Protein AF-A0A284VSB6-F1 (afdb_monomer)

pLDDT: mean 81.26, std 12.09, range [43.88, 97.62]

Foldseek 3Di:
DPDDDDDDDDDDPVVVVVLVVVDDPPDDSVVSVCVVPPDPPVVVVVVPDDDDPVVVVVVVVVVPDDDD

Radius of gyration: 19.4 Å; Cα contacts (8 Å, |Δi|>4): 12; chains: 1; bounding box: 54×34×33 Å

Mean predicted aligned error: 12.64 Å

Organism: NCBI:txid1392998

InterPro domains:
  IPR003847 Putative antitoxin [PF02697] (7-65)

Solvent-accessible surface area (backbone atoms only — not comparable to full-atom values): 4582 Å² total; per-residue (Å²): 131,87,75,81,83,83,79,91,83,89,72,56,69,70,57,51,52,58,51,56,77,70,52,52,98,91,55,54,72,66,55,51,51,51,63,73,66,52,77,76,57,60,65,60,52,60,71,69,49,78,92,46,71,69,60,51,52,53,52,50,57,57,69,69,49,76,82,129

Secondary structure (DSSP, 8-state):
------------HHHHHHHHHH--TT--HHHHHHHHH----HHHHHHHSPP-HHHHHHHHHHHTS---

Sequence (68 aa):
MKGMAIKTITISLEAYEKLLAKKTAKESFTDVILKLTKKKDTLAYIRSLKPSTELANNIENVMKKPGG

Structure (mmCIF, N/CA/C/O backbone):
data_AF-A0A284VSB6-F1
#
_entry.id   AF-A0A284VSB6-F1
#
loop_
_atom_site.group_PDB
_atom_site.id
_atom_site.type_symbol
_atom_site.label_atom_id
_atom_site.label_alt_id
_atom_site.label_comp_id
_atom_site.label_asym_id
_atom_site.label_entity_id
_atom_site.label_seq_id
_atom_site.pdbx_PDB_ins_code
_atom_site.Cartn_x
_atom_site.Cartn_y
_atom_site.Cartn_z
_atom_site.occupancy
_atom_site.B_iso_or_equiv
_atom_site.auth_seq_id
_atom_site.auth_comp_id
_atom_site.auth_asym_id
_atom_site.auth_atom_id
_atom_site.pdbx_PDB_model_num
ATOM 1 N N . MET A 1 1 ? -24.578 4.863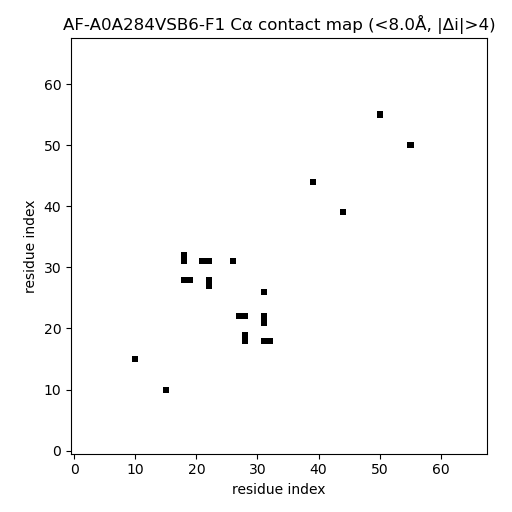 -10.830 1.00 43.88 1 MET A N 1
ATOM 2 C CA . MET A 1 1 ? -23.404 4.848 -9.924 1.00 43.88 1 MET A CA 1
ATOM 3 C C . MET A 1 1 ? -22.690 3.515 -10.099 1.00 43.88 1 MET A C 1
ATOM 5 O O . MET A 1 1 ? -23.341 2.487 -9.976 1.00 43.88 1 MET A O 1
ATOM 9 N N . LYS A 1 2 ? -21.403 3.500 -10.469 1.00 54.97 2 LYS A N 1
ATOM 10 C CA . LYS A 1 2 ? -20.637 2.250 -10.616 1.00 54.97 2 LYS A CA 1
ATOM 11 C C . LYS A 1 2 ? -20.312 1.733 -9.209 1.00 54.97 2 LYS A C 1
ATOM 13 O O . LYS A 1 2 ? -19.541 2.375 -8.506 1.00 54.97 2 LYS A O 1
ATOM 18 N N . GLY A 1 3 ? -20.943 0.641 -8.776 1.00 56.12 3 GLY A N 1
ATOM 19 C CA . GLY A 1 3 ? -20.656 0.025 -7.476 1.00 56.12 3 GLY A CA 1
ATOM 20 C C . GLY A 1 3 ? -19.194 -0.417 -7.404 1.00 56.12 3 GLY A C 1
ATOM 21 O O . GLY A 1 3 ? -18.679 -1.011 -8.354 1.00 56.12 3 GLY A O 1
ATOM 22 N N . MET A 1 4 ? -18.505 -0.088 -6.309 1.00 73.25 4 MET A N 1
ATOM 23 C CA . MET A 1 4 ? -17.113 -0.486 -6.110 1.00 73.25 4 MET A CA 1
ATOM 24 C C . MET A 1 4 ? -17.088 -1.996 -5.863 1.00 73.25 4 MET A C 1
ATOM 26 O O . MET A 1 4 ? -17.565 -2.465 -4.834 1.00 73.25 4 MET A O 1
ATOM 30 N N . ALA A 1 5 ? -16.603 -2.766 -6.836 1.00 83.62 5 ALA A N 1
ATOM 31 C CA . ALA A 1 5 ? -16.527 -4.214 -6.710 1.00 83.62 5 ALA A CA 1
ATOM 32 C C . ALA A 1 5 ? -15.609 -4.577 -5.533 1.00 83.62 5 ALA A C 1
ATOM 34 O O . ALA A 1 5 ? -14.412 -4.291 -5.565 1.00 83.62 5 ALA A O 1
ATOM 35 N N . ILE A 1 6 ? -16.175 -5.201 -4.502 1.00 84.94 6 ILE A N 1
ATOM 36 C CA . ILE A 1 6 ? -15.414 -5.699 -3.358 1.00 84.94 6 ILE A CA 1
ATOM 37 C C . ILE A 1 6 ? -14.871 -7.076 -3.729 1.00 84.94 6 ILE A C 1
ATOM 39 O O . ILE A 1 6 ? -15.606 -7.946 -4.196 1.00 84.94 6 ILE A O 1
ATOM 43 N N . LYS A 1 7 ? -13.568 -7.266 -3.540 1.00 86.06 7 LYS A N 1
ATOM 44 C CA . LYS A 1 7 ? -12.904 -8.561 -3.678 1.00 86.06 7 LYS A CA 1
ATOM 45 C C . LYS A 1 7 ? -12.208 -8.883 -2.365 1.00 86.06 7 LYS A C 1
ATOM 47 O O . LYS A 1 7 ? -11.518 -8.029 -1.815 1.00 86.06 7 LYS A O 1
ATOM 52 N N . THR A 1 8 ? -12.376 -10.113 -1.901 1.00 91.88 8 THR A N 1
ATOM 53 C CA . THR A 1 8 ? -11.680 -10.639 -0.726 1.00 91.88 8 THR A CA 1
ATOM 54 C C . THR A 1 8 ? -10.449 -11.404 -1.1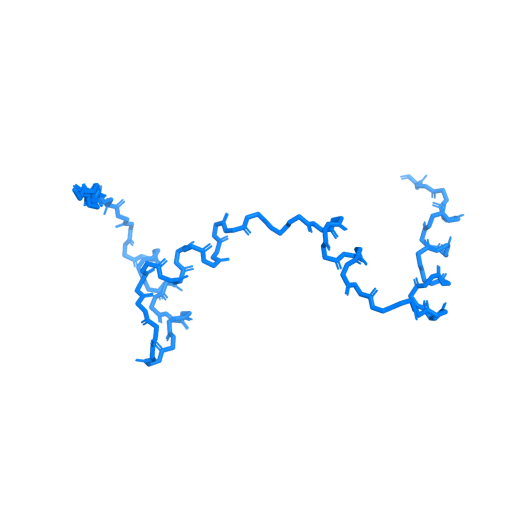84 1.00 91.88 8 THR A C 1
ATOM 56 O O . THR A 1 8 ? -10.525 -12.182 -2.135 1.00 91.88 8 THR A O 1
ATOM 59 N N . ILE A 1 9 ? -9.322 -11.185 -0.512 1.00 89.69 9 ILE A N 1
ATOM 60 C CA . ILE A 1 9 ? -8.100 -11.965 -0.705 1.00 89.69 9 ILE A CA 1
ATOM 61 C C . ILE A 1 9 ? -7.680 -12.568 0.631 1.00 89.69 9 ILE A C 1
ATOM 63 O O . ILE A 1 9 ? -7.794 -11.921 1.672 1.00 89.69 9 ILE A O 1
ATOM 67 N N . THR A 1 10 ? -7.180 -13.796 0.589 1.00 94.75 10 THR A N 1
ATOM 68 C CA . THR A 1 10 ? -6.557 -14.452 1.739 1.00 94.75 10 THR A CA 1
ATOM 69 C C . THR A 1 10 ? -5.049 -14.329 1.595 1.00 94.75 10 THR A C 1
ATOM 71 O O . THR A 1 10 ? -4.504 -14.585 0.522 1.00 94.75 10 THR A O 1
ATOM 74 N N . ILE A 1 11 ? -4.376 -13.920 2.665 1.00 93.19 11 ILE A N 1
ATOM 75 C CA . ILE A 1 11 ? -2.922 -13.753 2.709 1.00 93.19 11 ILE A CA 1
ATOM 76 C C . ILE A 1 11 ? -2.362 -14.476 3.931 1.00 93.19 11 ILE A C 1
ATOM 78 O O . ILE A 1 11 ? -3.086 -14.713 4.898 1.00 93.19 11 ILE A O 1
ATOM 8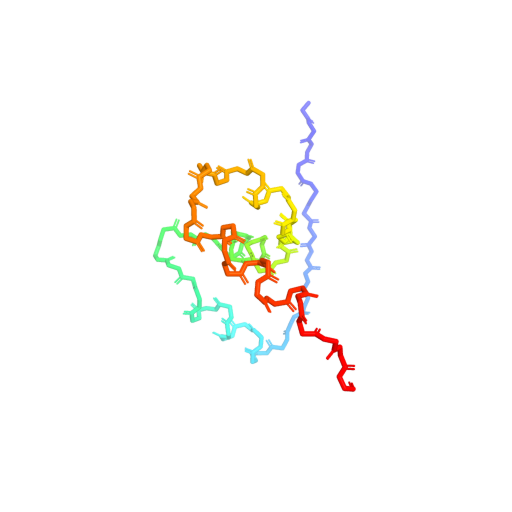2 N N . SER A 1 12 ? -1.077 -14.828 3.891 1.00 97.62 12 SER A N 1
ATOM 83 C CA . SER A 1 12 ? -0.398 -15.364 5.070 1.00 97.62 12 SER A CA 1
ATOM 84 C C . SER A 1 12 ? -0.309 -14.309 6.175 1.00 97.62 12 SER A C 1
ATOM 86 O O . SER A 1 12 ? -0.326 -13.102 5.908 1.00 97.62 12 SER A O 1
ATOM 88 N N . LEU A 1 13 ? -0.159 -14.766 7.420 1.00 97.31 13 LEU A N 1
ATOM 89 C CA . LEU A 1 13 ? 0.073 -13.881 8.562 1.00 97.31 13 LEU A CA 1
ATOM 90 C C . LEU A 1 13 ? 1.317 -13.003 8.346 1.00 97.31 13 LEU A C 1
ATOM 92 O O . LEU A 1 13 ? 1.257 -11.793 8.536 1.00 97.31 13 LEU A O 1
ATOM 96 N N . GLU A 1 14 ? 2.400 -13.584 7.830 1.00 97.31 14 GLU A N 1
ATOM 97 C CA . GLU A 1 14 ? 3.629 -12.852 7.499 1.00 97.31 14 GLU A CA 1
ATOM 98 C C . GLU A 1 14 ? 3.374 -11.702 6.505 1.00 97.31 14 GLU A C 1
ATOM 100 O O . GLU A 1 14 ? 3.897 -10.595 6.652 1.00 97.31 14 GLU A O 1
ATOM 105 N N . ALA A 1 15 ? 2.550 -11.934 5.477 1.00 93.31 15 ALA A N 1
ATOM 106 C CA . ALA A 1 15 ? 2.203 -10.895 4.513 1.00 93.31 15 ALA A CA 1
ATOM 107 C C . ALA A 1 15 ? 1.365 -9.781 5.159 1.00 93.31 15 ALA A C 1
ATOM 109 O O . ALA A 1 15 ? 1.597 -8.604 4.878 1.00 93.31 15 ALA A O 1
ATOM 110 N N . TYR A 1 16 ? 0.433 -10.136 6.048 1.00 94.81 16 TYR A N 1
ATOM 111 C CA . TYR A 1 16 ? -0.338 -9.167 6.824 1.00 94.81 16 TYR A CA 1
ATOM 112 C C . TYR A 1 16 ? 0.569 -8.288 7.698 1.00 94.81 16 TYR A C 1
ATOM 114 O O . TYR A 1 16 ? 0.466 -7.063 7.644 1.00 94.81 16 TYR A O 1
ATOM 122 N N . GLU A 1 17 ? 1.505 -8.883 8.437 1.00 95.88 17 GLU A N 1
ATOM 123 C CA . GLU A 1 17 ? 2.447 -8.155 9.297 1.00 95.88 17 GLU A CA 1
ATOM 124 C C . GLU A 1 17 ? 3.333 -7.196 8.492 1.00 95.88 17 GLU A C 1
ATOM 126 O O . GLU A 1 17 ? 3.507 -6.033 8.866 1.00 95.88 17 GLU A O 1
ATOM 131 N N . LYS A 1 18 ? 3.824 -7.634 7.325 1.00 93.88 18 LYS A N 1
ATOM 132 C CA . LYS A 1 18 ? 4.591 -6.776 6.407 1.00 93.88 18 LYS A CA 1
ATOM 133 C C . LYS A 1 18 ? 3.771 -5.601 5.872 1.00 93.88 18 LYS A C 1
ATOM 135 O O . LYS A 1 18 ? 4.329 -4.520 5.672 1.00 93.88 18 LYS A O 1
ATOM 140 N N . LEU A 1 19 ? 2.477 -5.793 5.613 1.00 92.44 19 LEU A N 1
ATOM 141 C CA . LEU A 1 19 ? 1.579 -4.706 5.211 1.00 92.44 19 LEU A CA 1
ATOM 142 C C . LEU A 1 19 ? 1.325 -3.744 6.375 1.00 92.44 19 LEU A C 1
ATOM 144 O O . LEU A 1 19 ? 1.389 -2.531 6.182 1.00 92.44 19 LEU A O 1
ATOM 148 N N . LEU A 1 20 ? 1.097 -4.275 7.578 1.00 93.12 20 LEU A N 1
ATOM 149 C CA . LEU A 1 20 ? 0.861 -3.489 8.786 1.00 93.12 20 LEU A CA 1
ATOM 150 C C . LEU A 1 20 ? 2.060 -2.591 9.115 1.00 93.12 20 LEU A C 1
ATOM 152 O O . LEU A 1 20 ? 1.877 -1.401 9.350 1.00 93.12 20 LEU A O 1
ATOM 156 N N . ALA A 1 21 ? 3.283 -3.120 9.032 1.00 92.50 21 ALA A N 1
ATOM 157 C CA . ALA A 1 21 ? 4.511 -2.360 9.272 1.00 92.50 21 ALA A CA 1
ATOM 158 C C . ALA A 1 21 ? 4.723 -1.197 8.282 1.00 92.50 21 ALA A C 1
ATOM 160 O O . ALA A 1 21 ? 5.443 -0.246 8.579 1.00 92.50 21 ALA A O 1
ATOM 161 N N . LYS A 1 22 ? 4.117 -1.264 7.089 1.00 88.31 22 LYS A N 1
ATOM 162 C CA . LYS A 1 22 ? 4.206 -0.213 6.061 1.00 88.31 22 LYS A CA 1
ATOM 163 C C . LYS A 1 22 ? 3.096 0.832 6.162 1.00 88.31 22 LYS A C 1
ATOM 165 O O . LYS A 1 22 ? 3.226 1.889 5.548 1.00 88.31 22 LYS A O 1
ATOM 170 N N . LYS A 1 23 ? 2.019 0.534 6.889 1.00 90.00 23 LYS A N 1
ATOM 171 C CA . LYS A 1 23 ? 0.825 1.370 6.986 1.00 90.00 23 LYS A CA 1
ATOM 172 C C . LYS A 1 23 ? 1.075 2.545 7.932 1.00 90.00 23 LYS A C 1
ATOM 174 O O . LYS A 1 23 ? 1.385 2.355 9.104 1.00 90.00 23 LYS A O 1
ATOM 179 N N . THR A 1 24 ? 0.867 3.770 7.458 1.00 86.38 24 THR A N 1
ATOM 180 C CA . THR A 1 24 ? 0.836 4.956 8.328 1.00 86.38 24 THR A CA 1
ATOM 181 C C . THR A 1 24 ? -0.540 5.143 8.988 1.00 86.38 24 THR A C 1
ATOM 183 O O . THR A 1 24 ? -1.556 4.618 8.521 1.00 86.38 24 THR A O 1
ATOM 186 N N . ALA A 1 25 ? -0.612 5.905 10.088 1.00 79.88 25 ALA A N 1
ATOM 187 C CA . ALA A 1 25 ? -1.851 6.090 10.859 1.00 79.88 25 ALA A CA 1
ATOM 188 C C . ALA A 1 25 ? -3.028 6.643 10.028 1.00 79.88 25 ALA A C 1
ATOM 190 O O . ALA A 1 25 ? -4.183 6.372 10.345 1.00 79.88 25 ALA A O 1
ATOM 191 N N . LYS A 1 26 ? -2.736 7.383 8.951 1.00 87.69 26 LYS A N 1
ATOM 192 C CA . LYS A 1 26 ? -3.734 8.019 8.082 1.00 87.69 26 LYS A CA 1
ATOM 193 C C . LYS A 1 26 ? -4.068 7.232 6.808 1.00 87.69 26 LYS A C 1
ATOM 195 O O . LYS A 1 26 ? -4.923 7.691 6.062 1.00 87.69 26 LYS A O 1
ATOM 200 N N . GLU A 1 27 ? -3.426 6.092 6.535 1.00 88.38 27 GLU A N 1
ATOM 201 C CA . GLU A 1 27 ? -3.683 5.321 5.304 1.00 88.38 27 GLU A CA 1
ATOM 202 C C . GLU A 1 27 ? -4.456 4.026 5.567 1.00 88.38 27 GLU A C 1
ATOM 204 O O . GLU A 1 27 ? -4.345 3.424 6.640 1.00 88.38 27 GLU A O 1
ATOM 209 N N . SER A 1 28 ? -5.233 3.584 4.577 1.00 91.56 28 SER A N 1
ATOM 210 C CA . SER A 1 28 ? -5.912 2.286 4.583 1.00 91.56 28 SER A CA 1
ATOM 211 C C . SER A 1 28 ? -5.009 1.179 4.023 1.00 91.56 28 SER A C 1
ATOM 213 O O . SER A 1 28 ? -4.056 1.440 3.293 1.00 91.56 28 SER A O 1
ATOM 215 N N . PHE A 1 29 ? -5.327 -0.090 4.300 1.00 89.75 29 PHE A N 1
ATOM 216 C CA . PHE A 1 29 ? -4.612 -1.214 3.676 1.00 89.75 29 PHE A CA 1
ATOM 217 C C . PHE A 1 29 ? -4.725 -1.215 2.145 1.00 89.75 29 PHE A C 1
ATOM 219 O O . PHE A 1 29 ? -3.782 -1.618 1.466 1.00 89.75 29 PHE A O 1
ATOM 226 N N . THR A 1 30 ? -5.839 -0.723 1.596 1.00 88.81 30 THR A N 1
ATOM 227 C CA . THR A 1 30 ? -6.008 -0.547 0.149 1.00 88.81 30 THR A CA 1
ATOM 228 C C . THR A 1 30 ? -4.954 0.405 -0.412 1.00 88.81 30 THR A C 1
ATOM 230 O O . THR A 1 30 ? -4.348 0.097 -1.437 1.00 88.81 30 THR A O 1
ATOM 233 N N . ASP A 1 31 ? -4.671 1.511 0.280 1.00 89.62 31 ASP A N 1
ATOM 234 C CA . ASP A 1 31 ? -3.659 2.485 -0.145 1.00 89.62 31 ASP A CA 1
ATOM 235 C C . ASP A 1 31 ? -2.255 1.872 -0.141 1.00 89.62 31 ASP A C 1
ATOM 237 O O . ASP A 1 31 ? -1.515 2.027 -1.118 1.00 89.62 31 ASP A O 1
ATOM 241 N N . VAL A 1 32 ? -1.917 1.103 0.905 1.00 91.19 32 VAL A N 1
ATOM 242 C CA . VAL A 1 32 ? -0.644 0.366 0.998 1.00 91.19 32 VAL A CA 1
ATOM 243 C C . VAL A 1 32 ? -0.493 -0.573 -0.201 1.00 91.19 32 VAL A C 1
ATOM 245 O O . VAL A 1 32 ? 0.529 -0.557 -0.890 1.00 91.19 32 VAL A O 1
ATOM 248 N N . ILE A 1 33 ? -1.516 -1.394 -0.468 1.00 89.38 33 ILE A N 1
ATOM 249 C CA . ILE A 1 33 ? -1.500 -2.396 -1.543 1.00 89.38 33 ILE A CA 1
ATOM 250 C C . ILE A 1 33 ? -1.358 -1.711 -2.901 1.00 89.38 33 ILE A C 1
ATOM 252 O O . ILE A 1 33 ? -0.516 -2.112 -3.708 1.00 89.38 33 ILE A O 1
ATOM 256 N N . LEU A 1 34 ? -2.130 -0.654 -3.156 1.00 88.25 34 LEU A N 1
ATOM 257 C CA . LEU A 1 34 ? -2.042 0.100 -4.403 1.00 88.25 34 LEU A CA 1
ATOM 258 C C . LEU A 1 34 ? -0.665 0.740 -4.564 1.00 88.25 34 LEU A C 1
ATOM 260 O O . LEU A 1 34 ? -0.087 0.663 -5.640 1.00 88.25 34 LEU A O 1
ATOM 264 N N . LYS A 1 35 ? -0.085 1.307 -3.504 1.00 86.38 35 LYS A N 1
ATOM 265 C CA . LYS A 1 35 ? 1.262 1.892 -3.537 1.00 86.38 35 LYS A CA 1
ATOM 266 C C . LYS A 1 35 ? 2.345 0.856 -3.846 1.00 86.38 35 LYS A C 1
ATOM 268 O O . LYS A 1 35 ? 3.269 1.166 -4.594 1.00 86.38 35 LYS A O 1
ATOM 273 N N . LEU A 1 36 ? 2.233 -0.351 -3.289 1.00 85.94 36 LEU A N 1
ATOM 274 C CA . LEU A 1 36 ? 3.180 -1.450 -3.514 1.00 85.94 36 LEU A CA 1
ATOM 275 C C . LEU A 1 36 ? 3.061 -2.060 -4.912 1.00 85.94 36 LEU A C 1
ATOM 277 O O . LEU A 1 36 ? 4.065 -2.438 -5.508 1.00 85.94 36 LEU A O 1
ATOM 281 N N . THR A 1 37 ? 1.839 -2.161 -5.430 1.00 83.31 37 THR A N 1
ATOM 282 C CA . THR A 1 37 ? 1.553 -2.789 -6.729 1.00 83.31 37 THR A CA 1
ATOM 283 C C . THR A 1 37 ? 1.580 -1.802 -7.890 1.00 83.31 37 THR A C 1
ATOM 285 O O . THR A 1 37 ? 1.610 -2.217 -9.052 1.00 83.31 37 THR A O 1
ATOM 288 N N . LYS A 1 38 ? 1.609 -0.492 -7.607 1.00 82.31 38 LYS A N 1
ATOM 289 C CA . LYS A 1 38 ? 1.761 0.549 -8.620 1.00 82.31 38 LYS A CA 1
ATOM 290 C C . LYS A 1 38 ? 3.085 0.338 -9.341 1.00 82.31 38 LYS A C 1
ATOM 292 O O . LYS A 1 38 ? 4.156 0.633 -8.810 1.00 82.31 38 LYS A O 1
ATOM 297 N N . LYS A 1 39 ? 3.006 -0.130 -10.588 1.00 69.69 39 LYS A N 1
ATOM 298 C CA . LYS A 1 39 ? 4.144 -0.104 -11.504 1.00 69.69 39 LYS A CA 1
ATOM 299 C C . LYS A 1 39 ? 4.580 1.352 -11.635 1.00 69.69 39 LYS A C 1
ATOM 301 O O . LYS A 1 39 ? 3.833 2.186 -12.145 1.00 69.69 39 LYS A O 1
ATOM 306 N N . LYS A 1 40 ? 5.768 1.672 -11.121 1.00 65.50 40 LYS A N 1
ATOM 307 C CA . LYS A 1 40 ? 6.413 2.943 -11.433 1.00 65.50 40 LYS A CA 1
ATOM 308 C C . LYS A 1 40 ? 6.797 2.865 -12.902 1.00 65.50 40 LYS A C 1
ATOM 310 O O . LYS A 1 40 ? 7.706 2.120 -13.251 1.00 65.50 40 LYS A O 1
ATOM 315 N N . ASP A 1 41 ? 6.082 3.595 -13.748 1.00 71.31 41 ASP A N 1
ATOM 316 C CA . ASP A 1 41 ? 6.577 3.891 -15.085 1.00 71.31 41 ASP A CA 1
ATOM 317 C C . ASP A 1 41 ? 7.788 4.812 -14.903 1.00 71.31 41 ASP A C 1
ATOM 319 O O . ASP A 1 41 ? 7.671 6.020 -14.688 1.00 71.31 41 ASP A O 1
ATOM 323 N N . THR A 1 42 ? 8.964 4.193 -14.856 1.00 67.81 42 THR A N 1
ATOM 324 C CA . THR A 1 42 ? 10.248 4.865 -14.664 1.00 67.81 42 THR A CA 1
ATOM 325 C C . THR A 1 42 ? 10.485 5.905 -15.750 1.00 67.81 42 THR A C 1
ATOM 327 O O . THR A 1 42 ? 11.028 6.964 -15.452 1.00 67.81 42 THR A O 1
ATOM 330 N N . LEU A 1 43 ? 10.002 5.666 -16.973 1.00 68.75 43 LEU A N 1
ATOM 331 C CA . LEU A 1 43 ? 10.077 6.629 -18.068 1.00 68.75 43 LEU A CA 1
ATOM 332 C C . LEU A 1 43 ? 9.165 7.828 -17.813 1.00 68.75 43 LEU A C 1
ATOM 334 O O . LEU A 1 43 ? 9.588 8.963 -18.018 1.00 68.75 43 LEU A O 1
ATOM 338 N N . ALA A 1 44 ? 7.938 7.614 -17.332 1.00 72.19 44 ALA A N 1
ATOM 339 C CA . ALA A 1 44 ? 7.059 8.718 -16.940 1.00 72.19 44 ALA A CA 1
ATOM 340 C C . ALA A 1 44 ? 7.643 9.538 -15.778 1.00 72.19 44 ALA A C 1
ATOM 342 O O . ALA A 1 44 ? 7.572 10.766 -15.798 1.00 72.19 44 ALA A O 1
ATOM 343 N N . TYR A 1 45 ? 8.273 8.880 -14.799 1.00 70.62 45 TYR A N 1
ATOM 344 C CA . TYR A 1 45 ? 8.966 9.566 -13.710 1.00 70.62 45 TYR A CA 1
ATOM 345 C C . TYR A 1 45 ? 10.130 10.417 -14.230 1.00 70.62 45 TYR A C 1
ATOM 347 O O . TYR A 1 45 ? 10.163 11.610 -13.941 1.00 70.62 45 TYR A O 1
ATOM 355 N N . ILE A 1 46 ? 11.015 9.855 -15.060 1.00 71.62 46 ILE A N 1
ATOM 356 C CA . ILE A 1 46 ? 12.137 10.584 -15.674 1.00 71.62 46 ILE A CA 1
ATOM 357 C C . ILE A 1 46 ? 11.638 11.790 -16.480 1.00 71.62 46 ILE A C 1
ATOM 359 O O . ILE A 1 46 ? 12.183 12.879 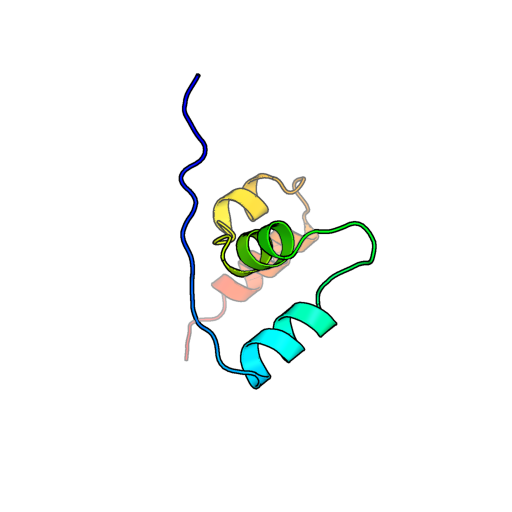-16.338 1.00 71.62 46 ILE A O 1
ATOM 363 N N . ARG A 1 47 ? 10.560 11.634 -17.262 1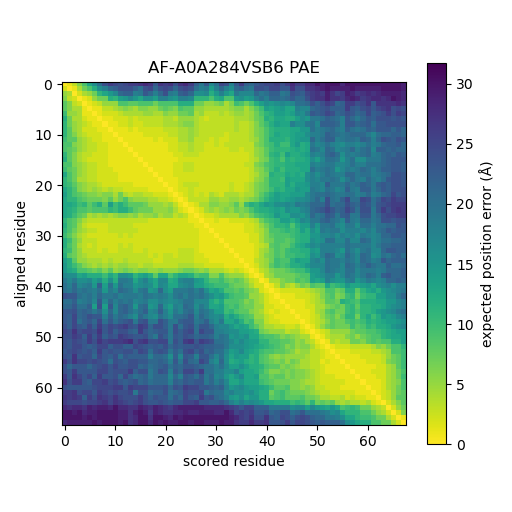.00 73.81 47 ARG A N 1
ATOM 364 C CA . ARG A 1 47 ? 9.945 12.736 -18.028 1.00 73.81 47 ARG A CA 1
ATOM 365 C C . ARG A 1 47 ? 9.347 13.842 -17.152 1.00 73.81 47 ARG A C 1
ATOM 367 O O . ARG A 1 47 ? 9.214 14.964 -17.623 1.00 73.81 47 ARG A O 1
ATOM 374 N N . SER A 1 48 ? 8.959 13.533 -15.914 1.00 76.06 48 SER A N 1
ATOM 375 C CA . SER A 1 48 ? 8.402 14.512 -14.967 1.00 76.06 48 SER A CA 1
ATOM 376 C C . SER A 1 48 ? 9.465 15.299 -14.193 1.00 76.06 48 SER A C 1
ATOM 378 O O . SER A 1 48 ? 9.138 16.292 -13.541 1.00 76.06 48 SER A O 1
ATOM 380 N N . LEU A 1 49 ? 10.729 14.866 -14.238 1.00 78.12 49 LEU A N 1
ATOM 381 C CA . LEU A 1 49 ? 11.827 15.575 -13.590 1.00 78.12 49 LEU A CA 1
ATOM 382 C C . LEU A 1 49 ? 12.145 16.859 -14.360 1.00 78.12 49 LEU A C 1
ATOM 384 O O . LEU A 1 49 ? 12.142 16.882 -15.591 1.00 78.12 49 LEU A O 1
ATOM 388 N N . LYS A 1 50 ? 12.462 17.937 -13.632 1.00 76.19 50 LYS A N 1
ATOM 389 C CA . LYS A 1 50 ? 13.041 19.125 -14.268 1.00 76.19 50 LYS A CA 1
ATOM 390 C C . LYS A 1 50 ? 14.378 18.737 -14.911 1.00 76.19 50 LYS A C 1
ATOM 392 O O . LYS A 1 50 ? 15.136 17.995 -14.278 1.00 76.19 50 LYS A O 1
ATOM 397 N N . PRO A 1 51 ? 14.690 19.248 -16.116 1.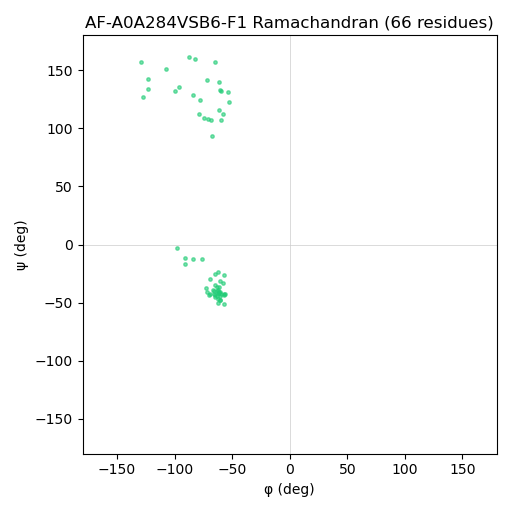00 76.56 51 PRO A N 1
ATOM 398 C CA . PRO A 1 51 ? 15.987 19.022 -16.733 1.00 76.56 51 PRO A CA 1
ATOM 399 C C . PRO A 1 51 ? 17.105 19.405 -15.759 1.00 76.56 51 PRO A C 1
ATOM 401 O O . PRO A 1 51 ? 17.139 20.527 -15.256 1.00 76.56 51 PRO A O 1
ATOM 404 N N . SER A 1 52 ? 17.987 18.452 -15.471 1.00 79.62 52 SER A N 1
ATOM 405 C CA . SER A 1 52 ? 19.162 18.635 -14.623 1.00 79.62 52 SER A CA 1
ATOM 406 C C . SER A 1 52 ? 20.376 18.140 -15.390 1.00 79.62 52 SER A C 1
ATOM 408 O O . SER A 1 52 ? 20.393 17.008 -15.879 1.00 79.62 52 SER A O 1
ATOM 410 N N . THR A 1 53 ? 21.386 18.997 -15.491 1.00 80.81 53 THR A N 1
ATOM 411 C CA . THR A 1 53 ? 22.673 18.676 -16.111 1.00 80.81 53 THR A CA 1
ATOM 412 C C . THR A 1 53 ? 23.377 17.542 -15.371 1.00 80.81 53 THR A C 1
ATOM 414 O O . THR A 1 53 ? 23.947 16.662 -16.003 1.00 80.81 53 THR A O 1
ATOM 417 N N . GLU A 1 54 ? 23.264 17.495 -14.044 1.00 81.50 54 GLU A N 1
ATOM 418 C CA . GLU A 1 54 ? 23.817 16.418 -13.221 1.00 81.50 54 GLU A CA 1
ATOM 419 C C . GLU A 1 54 ? 23.169 15.062 -13.543 1.00 81.50 54 GLU A C 1
ATOM 421 O O . GLU A 1 54 ? 23.861 14.064 -13.742 1.00 81.50 54 GLU A O 1
ATOM 426 N N . LEU A 1 55 ? 21.837 15.028 -13.676 1.00 81.25 55 LEU A N 1
ATOM 427 C CA . LEU A 1 55 ? 21.118 13.807 -14.042 1.00 81.25 55 LEU A CA 1
ATOM 428 C C . LEU A 1 55 ? 21.467 13.348 -15.465 1.00 81.25 55 LEU A C 1
ATOM 430 O O . LEU A 1 55 ? 21.681 12.156 -15.682 1.00 81.25 55 LEU A O 1
ATOM 434 N N . ALA A 1 56 ? 21.551 14.281 -16.417 1.00 83.25 56 ALA A N 1
ATOM 435 C CA . ALA A 1 56 ? 21.923 13.988 -17.800 1.00 83.25 56 ALA A CA 1
ATOM 436 C C . ALA A 1 56 ? 23.334 13.382 -17.890 1.00 83.25 56 ALA A C 1
ATOM 438 O O . ALA A 1 56 ? 23.507 12.322 -18.492 1.00 83.25 56 ALA A O 1
ATOM 439 N N . ASN A 1 57 ? 24.307 13.989 -17.206 1.00 84.75 57 ASN A N 1
ATOM 440 C CA . ASN A 1 57 ? 25.688 13.507 -17.164 1.00 84.75 57 ASN A CA 1
ATOM 441 C C . ASN A 1 57 ? 25.782 12.104 -16.544 1.00 84.75 57 ASN A C 1
ATOM 443 O O . ASN A 1 57 ? 26.504 11.242 -17.042 1.00 84.75 57 ASN A O 1
ATOM 447 N N . ASN A 1 58 ? 25.021 11.841 -15.478 1.00 84.94 58 ASN A N 1
ATOM 448 C CA . ASN A 1 58 ? 24.998 10.527 -14.837 1.00 84.94 58 ASN A CA 1
ATOM 449 C C . ASN A 1 58 ? 24.408 9.440 -15.750 1.00 84.94 58 ASN A C 1
ATOM 451 O O . ASN A 1 58 ? 24.949 8.337 -15.804 1.00 84.94 58 ASN A O 1
ATOM 455 N N . ILE A 1 59 ? 23.343 9.744 -16.500 1.00 84.50 59 ILE A N 1
ATOM 456 C CA . ILE A 1 59 ? 22.761 8.813 -17.481 1.00 84.50 59 ILE A CA 1
ATOM 457 C C . ILE A 1 59 ? 23.753 8.537 -18.614 1.00 84.50 59 ILE A C 1
ATOM 459 O O . ILE A 1 59 ? 23.965 7.380 -18.976 1.00 84.50 59 ILE A O 1
ATOM 463 N N . GLU A 1 60 ? 24.400 9.578 -19.140 1.00 84.81 60 GLU A N 1
ATOM 464 C CA . GLU A 1 60 ? 25.396 9.448 -20.203 1.00 84.81 60 GLU A CA 1
ATOM 465 C C . GLU A 1 60 ? 26.585 8.580 -19.761 1.00 84.81 60 GLU A C 1
ATOM 467 O O . GLU A 1 60 ? 27.021 7.701 -20.502 1.00 84.81 60 GLU A O 1
ATOM 472 N N . ASN A 1 61 ? 27.057 8.745 -18.524 1.00 84.44 61 ASN A N 1
ATOM 473 C CA . ASN A 1 61 ? 28.133 7.932 -17.956 1.00 84.44 61 ASN A CA 1
ATOM 474 C C . ASN A 1 61 ? 27.752 6.454 -17.785 1.00 84.44 61 ASN A C 1
ATOM 476 O O . ASN A 1 61 ? 28.600 5.577 -17.961 1.00 84.44 61 ASN A O 1
ATOM 480 N N . VAL A 1 62 ? 26.491 6.160 -17.453 1.00 83.81 62 VAL A N 1
ATOM 481 C CA . VAL A 1 62 ? 25.989 4.779 -17.371 1.00 83.81 62 VAL A CA 1
ATOM 482 C C . VAL A 1 62 ? 25.843 4.170 -18.766 1.00 83.81 62 VAL A C 1
ATOM 484 O O . VAL A 1 62 ? 26.239 3.027 -18.962 1.00 83.81 62 VAL A O 1
ATOM 487 N N . MET A 1 63 ? 25.345 4.929 -19.747 1.00 78.44 63 MET A N 1
ATOM 488 C CA . MET A 1 63 ? 25.213 4.465 -21.134 1.00 78.44 63 MET A CA 1
ATOM 489 C C . MET A 1 63 ? 26.555 4.279 -21.850 1.00 78.44 63 MET A C 1
ATOM 491 O O . MET A 1 63 ? 26.663 3.437 -22.737 1.00 78.44 63 MET A O 1
ATOM 495 N N . LYS A 1 64 ? 27.579 5.056 -21.483 1.00 81.94 64 LYS A N 1
ATOM 496 C CA . LYS A 1 64 ? 28.933 4.937 -22.041 1.00 81.94 64 LYS A CA 1
ATOM 497 C C . LYS A 1 64 ? 29.721 3.752 -21.493 1.00 81.94 64 LYS A C 1
ATOM 499 O O . LYS A 1 64 ? 30.756 3.431 -22.069 1.00 81.94 64 LYS A O 1
ATOM 504 N N . LYS A 1 65 ? 29.272 3.095 -20.417 1.00 63.38 65 LYS A N 1
ATOM 505 C CA . LYS A 1 65 ? 29.855 1.814 -20.007 1.00 63.38 65 LYS A CA 1
ATOM 506 C C . LYS A 1 65 ? 29.275 0.716 -20.905 1.00 63.38 65 LYS A C 1
ATOM 508 O O . LYS A 1 65 ? 28.084 0.433 -20.783 1.00 63.38 65 LYS A O 1
ATOM 513 N N . PRO A 1 66 ? 30.074 0.083 -21.788 1.00 55.97 66 PRO A N 1
ATOM 514 C CA . PRO A 1 66 ? 29.631 -1.148 -22.418 1.00 55.97 66 PRO A CA 1
ATOM 515 C C . PRO A 1 66 ? 29.370 -2.157 -21.297 1.00 55.97 66 PRO A C 1
ATOM 517 O O . PRO A 1 66 ? 30.180 -2.275 -20.374 1.00 55.97 66 PRO A O 1
ATOM 520 N N . GLY A 1 67 ? 28.221 -2.830 -21.344 1.00 57.84 67 GLY A N 1
ATOM 521 C CA . GLY A 1 67 ? 27.969 -3.970 -20.469 1.00 57.84 67 GLY A CA 1
ATOM 522 C C . GLY A 1 67 ? 29.112 -4.975 -20.610 1.00 57.84 67 GLY A C 1
ATOM 523 O O . GLY A 1 67 ? 29.523 -5.275 -21.732 1.00 57.84 67 GLY A O 1
ATOM 524 N N . GLY A 1 68 ? 29.649 -5.420 -19.474 1.00 48.53 68 GLY A N 1
ATOM 525 C CA . GLY A 1 68 ? 30.385 -6.681 -19.409 1.00 48.53 68 GLY A CA 1
ATOM 526 C C . GLY A 1 68 ? 29.420 -7.848 -19.533 1.00 48.53 68 GLY A C 1
ATOM 527 O O . GLY A 1 68 ? 28.270 -7.694 -19.058 1.00 48.53 68 GLY A O 1
#

=== Feature glossary ===
Key to the feature types in this record:

Secondary structure (8-state, DSSP). Secondary structure is the local, repeating backbone conformation. DSSP classifies it into eight states by reading the hydrogen-bond network: three helix types (H, G, I), two β types (E, B), two non-regular types (T, S), and unstructured coil (-).

Backbone torsions (φ/ψ). Backbone dihedral angles. Every residue except chain termini has a φ (preceding-C → N → Cα → C) and a ψ (N → Cα → C → next-N). They are reported in degrees following the IUPAC sign convention. Secondary structure is essentially a statement about which (φ, ψ) basin each residue occupies.

Predicted aligned error. Predicted Aligned Error (PAE) is an AlphaFold confidence matrix: entry (i, j) is the expected error in the position of residue j, in ångströms, when the prediction is superimposed on the true structure at residue i. Low PAE within a block of residues means that block is internally rigid and well-predicted; high PAE between two blocks means their relative placement is uncertain even if each block individually is confident.

B-factor. B-factor (Debye–Waller factor) reflects atomic displacement in the crystal lattice. It is an experimental observable (units Å²), not a prediction; low values mean the atom is pinned down, high values mean it moves or is heterogeneous across the crystal.

Secondary structure (3-state, P-SEA). Three-state secondary structure (P-SEA) collapses the eight DSSP classes into helix (a), strand (b), and coil (c). P-SEA assigns these from Cα geometry alone — distances and angles — without requiring backbone oxygens, so it works on any Cα trace.

Sequence. Primary structure: the covalent order of the twenty standard amino acids along the backbone. Two proteins with the same sequence will (almost always) fold to the same structure; two with 30% identity often share a fold but not the details.

pLDDT. pLDDT is the predicted lDDT-Cα score: AlphaFold's confidence that the local environment of each residue (all inter-atomic distances within 15 Å) is correctly placed. It is a per-residue number between 0 and 100, with higher meaning more reliable.

InterPro / GO / CATH / organism. Functional annotations link the protein to curated databases. InterPro entries identif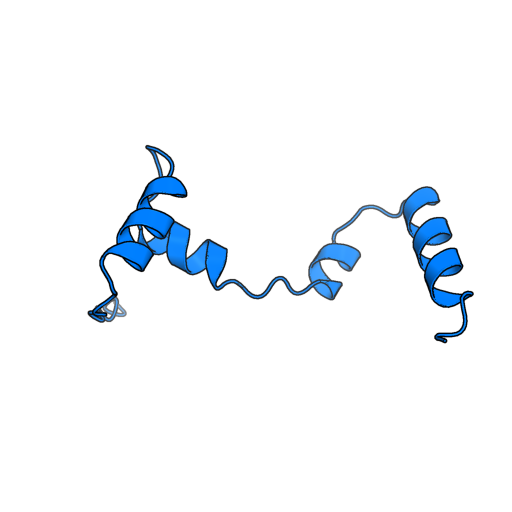y conserved domains and families by matching the sequence against member-database signatures (Pfam, PROSITE, CDD, …). Gene Ontology (GO) terms describe molecular function, biological process, and cellular component in a controlled vocabulary. CATH places the structure in a hierarchical fold classification (Class/Architecture/Topology/Homologous-superfamily). The organism is the source species.

Contact-map, Ramachandran, and PAE plots.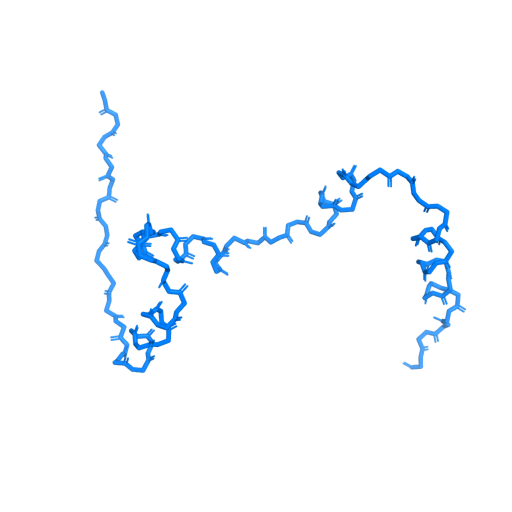 Three diagnostic plots accompany the record. The Cα contact map visualizes the tertiary structure as a 2D adjacency matrix (8 Å cutoff, sequence-local contacts suppressed). The Ramachandran plot shows the distribution of backbone (φ, ψ) torsions, with points in the α and β basins reflecting secondary structure content. The PAE plot shows AlphaFold's inter-residue confidence as a color matrix.

mmCIF coordinates. The mmCIF table is the protein's shape written out atom by atom. For each backbone N, Cα, C, and carbonyl O, it records an (x, y, z) coordinate triple in Å plus the residue type, chain letter, and residue number.

Radius of gyration, Cα contacts, bounding box. Three whole-structure scalars: the radius of gyration (RMS distance of Cα from centroid, in Å), the count of Cα–Cα contacts (pairs closer than 8 Å and separated by more than four residues in sequence — i.e. tertiary, not local, contacts), and the bounding-box dimensions. Together they distinguish compact globular folds from extended fibres or disordered chains.

Foldseek 3Di. The Foldseek 3Di string encodes local tertiary geometry as a 20-letter alphabet — one character per residue — derived from the relative positions of nearby Cα atoms. Unlike the amino-acid sequence, 3Di is a direct function of the 3D structure, so two proteins with the same fold have similar 3Di strings even at low sequence identity.

Rendered structure images. Six rendered views show the 3D structure from the faces of a cube — i.e. along ±x, ±y, ±z. Rendering representation is drawn randomly per protein from cartoon (secondary-structure ribbons), sticks (backbone bonds), or molecular surface; coloring is either N→C rainbow (blue at the N-terminus through red at the C-terminus) or one color per chain.

Nearest PDB structures. The Foldseek neighbor list gives the closest experimentally determined structures in the PDB, ranked by structural alignment. TM-score near 1 means near-identical fold; near 0.3 means only rough topology match. This is how one finds what a novel A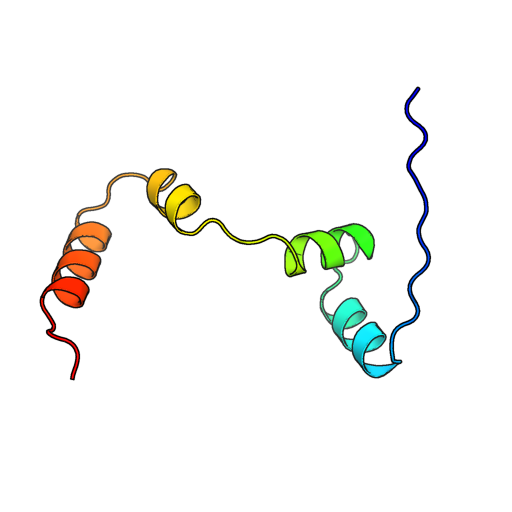lphaFold prediction most resembles in the solved-structure universe.

Solvent-accessible surface area. SASA measures how much of the protein is reachable by solvent. It is computed by rolling a water-sized probe over the atomic surface and summing the exposed area (Å²). Per-residue SASA distinguishes core (buried, low SASA) from surface (exposed, high SASA) residues; total SASA is a whole-molecule size measure.